Protein AF-A0A1M8A7J0-F1 (afdb_monomer_lite)

Sequence (138 aa):
MSSSAWQAFHASHFDDAARRAWFAGHLAYGHAPLIPSAPLGRLEQEVAWTQLAPGEHDVDWQRRHGVQYLTPGSARIFDASRRFREGRWRADEARAKDEARTSQTPERRSPDPPCPEELAALRARALEAMSKRRTAGA

Organism: Malassezia sympodialis (strain ATCC 42132) (NCBI:txid1230383)

Foldseek 3Di:
DDPVVVVVVVVVQVVDPVNVVVVVVVVVQLDDPDDPDDPDDPVVVLVVLLDADVVGDQVNSCNVNSHPPDGSVNSVVVVVVVVVVVVVVVVVVVVVVVVVVVVPPPPPPPPDDPDPVVVVVVVVVVVVVVVVVVVVVD

Radius of gyration: 35.73 Å; chains: 1; bounding box: 61×59×82 Å

Structure (mmCIF, N/CA/C/O backbone):
data_AF-A0A1M8A7J0-F1
#
_entry.id   AF-A0A1M8A7J0-F1
#
loop_
_atom_site.group_PDB
_atom_site.id
_atom_site.type_symbol
_atom_site.label_atom_id
_atom_site.label_alt_id
_atom_site.label_comp_id
_atom_site.label_asym_id
_atom_site.label_entity_id
_atom_site.label_seq_id
_atom_site.pdbx_PDB_ins_code
_atom_site.Cartn_x
_atom_site.Cartn_y
_atom_site.Cartn_z
_atom_site.occupancy
_atom_site.B_iso_or_equiv
_atom_site.auth_seq_id
_atom_site.auth_comp_id
_atom_site.auth_asym_id
_atom_site.auth_atom_id
_atom_site.pdbx_PDB_model_num
ATOM 1 N N . MET A 1 1 ? 3.598 -31.476 16.447 1.00 53.59 1 MET A N 1
ATOM 2 C CA . MET A 1 1 ? 2.135 -31.670 16.324 1.00 53.59 1 MET A CA 1
ATOM 3 C C . MET A 1 1 ? 1.864 -32.304 14.970 1.00 53.59 1 MET A C 1
ATOM 5 O O . MET A 1 1 ? 2.417 -31.822 13.989 1.00 53.59 1 MET A O 1
ATOM 9 N N . SER A 1 2 ? 1.122 -33.413 14.907 1.00 69.69 2 SER A N 1
ATOM 10 C CA . SER A 1 2 ? 0.797 -34.075 13.636 1.00 69.69 2 SER A CA 1
ATOM 11 C C . SER A 1 2 ? -0.215 -33.247 12.834 1.00 69.69 2 SER A C 1
ATOM 13 O O . SER A 1 2 ? -1.081 -32.586 13.409 1.00 69.69 2 SER A O 1
ATOM 15 N N . SER A 1 3 ? -0.131 -33.300 11.502 1.00 79.56 3 SER A N 1
ATOM 16 C CA . SER A 1 3 ? -1.060 -32.604 10.594 1.00 79.56 3 SER A CA 1
ATOM 17 C C . SER A 1 3 ? -2.534 -32.970 10.854 1.00 79.56 3 SER A C 1
ATOM 19 O O . SER A 1 3 ? -3.412 -32.118 10.742 1.00 79.56 3 SER A O 1
ATOM 21 N N . SER A 1 4 ? -2.806 -34.196 11.317 1.00 82.88 4 SER A N 1
ATOM 22 C CA . SER A 1 4 ? -4.156 -34.658 11.663 1.00 82.88 4 SER A CA 1
ATOM 23 C C . SER A 1 4 ? -4.740 -33.988 12.911 1.00 82.88 4 SER A C 1
ATOM 25 O O . SER A 1 4 ? -5.919 -33.645 12.922 1.00 82.88 4 SER A O 1
ATOM 27 N N . ALA A 1 5 ? -3.928 -33.738 13.944 1.00 79.81 5 ALA A N 1
ATOM 28 C CA . ALA A 1 5 ? -4.379 -33.033 15.145 1.00 79.81 5 ALA A CA 1
ATOM 29 C C . ALA A 1 5 ? -4.707 -31.562 14.842 1.00 79.81 5 ALA A C 1
ATOM 31 O O . ALA A 1 5 ? -5.661 -31.010 15.384 1.00 79.81 5 ALA A O 1
ATOM 32 N N . TRP A 1 6 ? -3.952 -30.948 13.927 1.00 77.62 6 TRP A N 1
ATOM 33 C CA . TRP A 1 6 ? -4.216 -29.595 13.438 1.00 77.62 6 TRP A CA 1
ATOM 34 C C . TRP A 1 6 ? -5.520 -29.520 12.632 1.00 77.62 6 TRP A C 1
ATOM 36 O O . TRP A 1 6 ? -6.357 -28.660 12.892 1.00 77.62 6 TRP A O 1
ATOM 46 N N . GLN A 1 7 ? -5.749 -30.457 11.707 1.00 81.38 7 GLN A N 1
ATOM 47 C CA . GLN A 1 7 ? -6.995 -30.514 10.934 1.00 81.38 7 GLN A CA 1
ATOM 48 C C . GLN A 1 7 ? -8.226 -30.760 11.818 1.00 81.38 7 GLN A C 1
ATOM 50 O O . GLN A 1 7 ? -9.230 -30.074 11.652 1.00 81.38 7 GLN A O 1
ATOM 55 N N . ALA A 1 8 ? -8.142 -31.668 12.795 1.00 80.88 8 ALA A N 1
ATOM 56 C CA . ALA A 1 8 ? -9.234 -31.929 13.738 1.00 80.88 8 ALA A CA 1
ATOM 57 C C . ALA A 1 8 ? -9.535 -30.717 14.642 1.00 80.88 8 ALA A C 1
ATOM 59 O O . ALA A 1 8 ? -10.696 -30.398 14.915 1.00 80.88 8 ALA A O 1
ATOM 60 N N . PHE A 1 9 ? -8.496 -29.992 15.065 1.00 77.06 9 PHE A N 1
ATOM 61 C CA . PHE A 1 9 ? -8.647 -28.748 15.817 1.00 77.06 9 PHE A CA 1
ATOM 62 C C . PHE A 1 9 ? -9.358 -27.660 14.996 1.00 77.06 9 PHE A C 1
ATOM 64 O O . PHE A 1 9 ? -10.267 -27.003 15.504 1.00 77.06 9 PHE A O 1
ATOM 71 N N . HIS A 1 10 ? -8.995 -27.506 13.719 1.00 77.25 10 HIS A N 1
ATOM 72 C CA . HIS A 1 10 ? -9.661 -26.563 12.822 1.00 77.25 10 HIS A CA 1
ATOM 73 C C . HIS A 1 10 ? -11.106 -26.973 12.514 1.00 77.25 10 HIS A C 1
ATOM 75 O O . HIS A 1 10 ? -11.996 -26.134 12.625 1.00 77.25 10 HIS A O 1
ATOM 81 N N . ALA A 1 11 ? -11.364 -28.246 12.198 1.00 78.25 11 ALA A N 1
ATOM 82 C CA . ALA A 1 11 ? -12.712 -28.748 11.921 1.00 78.25 11 ALA A CA 1
ATOM 83 C C . ALA A 1 11 ? -13.666 -28.502 13.103 1.00 78.25 11 ALA A C 1
ATOM 85 O O . ALA A 1 11 ? -14.726 -27.904 12.936 1.00 78.25 11 ALA A O 1
ATOM 86 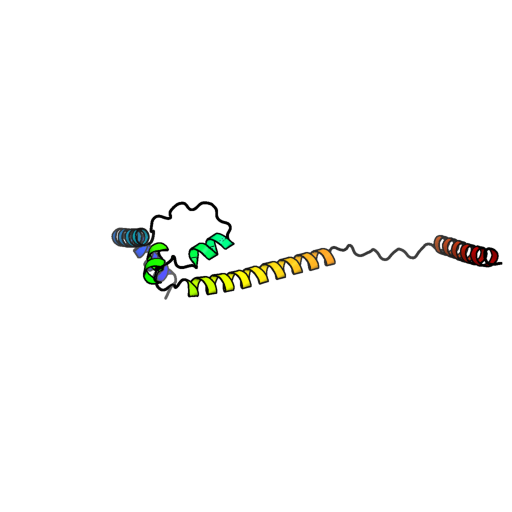N N . SER A 1 12 ? -13.231 -28.826 14.327 1.00 77.62 12 SER A N 1
ATOM 87 C CA . SER A 1 12 ? -14.055 -28.624 15.529 1.00 77.62 12 SER A CA 1
ATOM 88 C C . SER A 1 12 ? -14.385 -27.155 15.832 1.00 77.62 12 SER A C 1
ATOM 90 O O . SER A 1 12 ? -15.398 -26.883 16.471 1.00 77.62 12 SER A O 1
ATOM 92 N N . HIS A 1 13 ? -13.585 -26.193 15.358 1.00 71.12 13 HIS A N 1
ATOM 93 C CA . HIS A 1 13 ? -13.899 -24.765 15.491 1.00 71.12 13 HIS A CA 1
ATOM 94 C C . HIS A 1 13 ? -14.94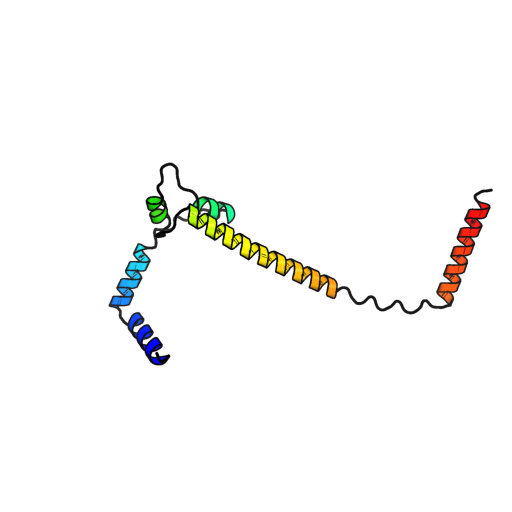7 -24.269 14.492 1.00 71.12 13 HIS A C 1
ATOM 96 O O . HIS A 1 13 ? -15.680 -23.334 14.816 1.00 71.12 13 HIS A O 1
ATOM 102 N N . PHE A 1 14 ? -15.005 -24.857 13.294 1.00 73.75 14 PHE A N 1
ATOM 103 C CA . PHE A 1 14 ? -15.957 -24.459 12.254 1.00 73.75 14 PHE A CA 1
ATOM 104 C C . PHE A 1 14 ? -17.302 -25.178 12.381 1.00 73.75 14 PHE A C 1
ATOM 106 O O . PHE A 1 14 ? -18.334 -24.582 12.076 1.00 73.75 14 PHE A O 1
ATOM 113 N N . ASP A 1 15 ? -17.320 -26.412 12.881 1.00 83.75 15 ASP A N 1
ATOM 114 C CA . ASP A 1 15 ? -18.565 -27.175 13.030 1.00 83.75 15 ASP A CA 1
ATOM 115 C C . ASP A 1 15 ? -19.396 -26.729 14.249 1.00 83.75 15 ASP A C 1
ATOM 117 O O . ASP A 1 15 ? -20.623 -26.855 14.257 1.00 83.75 15 ASP A O 1
ATOM 121 N N . ASP A 1 16 ? -18.761 -26.114 15.252 1.00 85.75 16 ASP A N 1
ATOM 122 C CA . ASP A 1 16 ? -19.428 -25.568 16.437 1.00 85.75 16 ASP A CA 1
ATOM 123 C C . ASP A 1 16 ? -20.258 -24.313 16.091 1.00 85.75 16 ASP A C 1
ATOM 125 O O . ASP A 1 16 ? -19.742 -23.237 15.768 1.00 85.75 16 ASP A O 1
ATOM 129 N N . ALA A 1 17 ? -21.585 -24.448 16.172 1.00 84.50 17 ALA A N 1
ATOM 130 C CA . ALA A 1 17 ? -22.531 -23.378 15.871 1.00 84.50 17 ALA A CA 1
ATOM 131 C C . ALA A 1 17 ? -22.381 -22.153 16.793 1.00 84.50 17 ALA A C 1
ATOM 133 O O . ALA A 1 17 ? -22.553 -21.025 16.327 1.00 84.50 17 ALA A O 1
ATOM 134 N N . ALA A 1 18 ? -22.026 -22.346 18.068 1.00 82.38 18 ALA A N 1
ATOM 135 C CA . ALA A 1 18 ? -21.840 -21.246 19.012 1.00 82.38 18 ALA A CA 1
ATOM 136 C C . ALA A 1 18 ? -20.570 -20.450 18.685 1.00 82.38 18 ALA A C 1
ATOM 138 O O . ALA A 1 18 ? -20.584 -19.217 18.704 1.00 82.38 18 ALA A O 1
ATOM 139 N N . ARG A 1 19 ? -19.489 -21.137 18.293 1.00 80.62 19 ARG A N 1
ATOM 140 C CA . ARG A 1 19 ? -18.253 -20.479 17.834 1.00 80.62 19 ARG A CA 1
ATOM 141 C C . ARG A 1 19 ? -18.459 -19.738 16.522 1.00 80.62 19 ARG A C 1
ATOM 143 O O . ARG A 1 19 ? -18.010 -18.600 16.403 1.00 80.62 19 ARG A O 1
ATOM 150 N N . ARG A 1 20 ? -19.188 -20.325 15.566 1.00 84.06 20 ARG A N 1
ATOM 151 C CA . ARG A 1 20 ? -19.565 -19.628 14.324 1.00 84.06 20 ARG A CA 1
ATOM 152 C C . ARG A 1 20 ? -20.381 -18.371 14.598 1.00 84.06 20 ARG A C 1
ATOM 154 O O . ARG A 1 20 ? -20.090 -17.338 14.005 1.00 84.06 20 ARG A O 1
ATOM 161 N N . ALA A 1 21 ? -21.358 -18.435 15.501 1.00 82.44 21 ALA A N 1
ATOM 162 C CA . ALA A 1 21 ? -22.160 -17.274 15.879 1.00 82.44 21 ALA A CA 1
ATOM 163 C C . ALA A 1 21 ? -21.311 -16.180 16.548 1.00 82.44 21 ALA A C 1
ATOM 165 O O . ALA A 1 21 ? -21.465 -15.004 16.222 1.00 82.44 21 ALA A O 1
ATOM 166 N N . TRP A 1 22 ? -20.370 -16.557 17.419 1.00 81.81 22 TRP A N 1
ATOM 167 C CA . TRP A 1 22 ? -19.427 -15.617 18.030 1.00 81.81 22 TRP A CA 1
ATOM 168 C C . TRP A 1 22 ? -18.532 -14.937 16.985 1.00 81.81 22 TRP A C 1
ATOM 170 O O . TRP A 1 22 ? -18.425 -13.711 16.985 1.00 81.81 22 TRP A O 1
ATOM 180 N N . PHE A 1 23 ? -17.952 -15.703 16.051 1.00 77.75 23 PHE A N 1
ATOM 181 C CA . PHE A 1 23 ? -17.141 -15.159 14.955 1.00 77.75 23 PHE A CA 1
ATOM 182 C C . PHE A 1 23 ? -17.957 -14.260 14.022 1.00 77.75 23 PHE A C 1
ATOM 184 O O . PHE A 1 23 ? -17.500 -13.175 13.674 1.00 77.75 23 PHE A O 1
ATOM 191 N N . ALA A 1 24 ? -19.168 -14.674 13.644 1.00 78.75 24 ALA A N 1
ATOM 192 C CA . ALA A 1 24 ? -20.065 -13.874 12.816 1.00 78.75 24 ALA A CA 1
ATOM 193 C C . ALA A 1 24 ? -20.443 -12.557 13.506 1.00 78.75 24 ALA A C 1
ATOM 195 O O . ALA A 1 24 ? -20.422 -11.507 12.869 1.00 78.75 24 ALA A O 1
ATOM 196 N N . GLY A 1 25 ? -20.707 -12.595 14.816 1.00 77.94 25 GLY A N 1
ATOM 197 C CA . GLY A 1 25 ? -20.898 -11.397 15.627 1.00 77.94 25 GLY A CA 1
ATOM 198 C C . GLY A 1 25 ? -19.663 -10.499 15.599 1.00 77.94 25 GLY A C 1
ATOM 199 O O . GLY A 1 25 ? -19.774 -9.317 15.298 1.00 77.94 25 GLY A O 1
ATOM 200 N N . HIS A 1 26 ? -18.472 -11.057 15.828 1.00 72.88 26 HIS A N 1
ATOM 201 C CA . HIS A 1 26 ? -17.217 -10.298 15.814 1.00 72.88 26 HIS A CA 1
ATOM 202 C C . HIS A 1 26 ? -16.931 -9.631 14.461 1.00 72.88 26 HIS A C 1
ATOM 204 O O . HIS A 1 26 ? -16.506 -8.478 14.421 1.00 72.88 26 HIS A O 1
ATOM 210 N N . LEU A 1 27 ? -17.212 -10.322 13.353 1.00 71.50 27 LEU A N 1
ATOM 211 C CA . LEU A 1 27 ? -17.111 -9.753 12.009 1.00 71.50 27 LEU A CA 1
ATOM 212 C C . LEU A 1 27 ? -18.162 -8.658 11.778 1.00 71.50 27 LEU A C 1
ATOM 214 O O . LEU A 1 27 ? -17.845 -7.620 11.205 1.00 71.50 27 LEU A O 1
ATOM 218 N N . ALA A 1 28 ? -19.388 -8.842 12.272 1.00 69.56 28 ALA A N 1
ATOM 219 C CA . ALA A 1 28 ? -20.446 -7.839 12.166 1.00 69.56 28 ALA A CA 1
ATOM 220 C C . ALA A 1 28 ? -20.134 -6.555 12.959 1.00 69.56 28 ALA A C 1
ATOM 222 O O . ALA A 1 28 ? -20.468 -5.467 12.500 1.00 69.56 28 ALA A O 1
ATOM 223 N N . TYR A 1 29 ? -19.448 -6.654 14.104 1.00 64.19 29 TYR A N 1
ATOM 224 C CA . TYR A 1 29 ? -19.013 -5.485 14.882 1.00 64.19 29 TYR A CA 1
ATOM 225 C C . TYR A 1 29 ? -17.840 -4.720 14.241 1.00 64.19 29 TYR A C 1
ATOM 227 O O . TYR A 1 29 ? -17.682 -3.530 14.507 1.00 64.19 29 TYR A O 1
ATOM 235 N N . GLY A 1 30 ? -17.023 -5.372 13.405 1.00 56.75 30 GLY A N 1
ATOM 236 C CA . GLY A 1 30 ? -15.893 -4.740 12.710 1.00 56.75 30 GLY A CA 1
ATOM 237 C C . GLY A 1 30 ? -16.270 -4.012 11.415 1.00 56.75 30 GLY A C 1
ATOM 238 O O . GLY A 1 30 ? -15.539 -3.132 10.964 1.00 56.75 30 GLY A O 1
ATOM 239 N N . HIS A 1 31 ? -17.418 -4.343 10.820 1.00 54.47 31 HIS A N 1
ATOM 240 C CA . HIS A 1 31 ? -17.895 -3.711 9.595 1.00 54.47 31 HIS A CA 1
ATOM 241 C C . HIS A 1 31 ? -18.816 -2.531 9.914 1.00 54.47 31 HIS A C 1
ATOM 243 O O . HIS A 1 31 ? -20.041 -2.642 9.877 1.00 54.47 31 HIS A O 1
ATOM 249 N N . ALA A 1 32 ? -18.224 -1.364 10.182 1.00 56.50 32 ALA A N 1
ATOM 250 C CA . ALA A 1 32 ? -18.950 -0.112 9.989 1.00 56.50 32 ALA A CA 1
ATOM 251 C C . ALA A 1 32 ? -19.511 -0.087 8.548 1.00 56.50 32 ALA A C 1
ATOM 253 O O . ALA A 1 32 ? -18.812 -0.526 7.626 1.00 56.50 32 ALA A O 1
ATOM 254 N N . PRO A 1 33 ? -20.754 0.377 8.322 1.00 55.16 33 PRO A N 1
ATOM 255 C CA . PRO A 1 33 ? -21.321 0.439 6.983 1.00 55.16 33 PRO A CA 1
ATOM 256 C C . PRO A 1 33 ? -20.422 1.312 6.104 1.00 55.16 33 PRO A C 1
ATOM 258 O O . PRO A 1 33 ? -20.301 2.518 6.321 1.00 55.16 33 PRO A O 1
ATOM 261 N N . LEU A 1 34 ? -19.764 0.683 5.126 1.00 56.09 34 LEU A N 1
ATOM 262 C CA . LEU A 1 34 ? -18.983 1.366 4.104 1.00 56.09 34 LEU A CA 1
ATOM 263 C C . LEU A 1 34 ? -19.950 2.249 3.316 1.00 56.09 34 LEU A C 1
ATOM 265 O O . LEU A 1 34 ? -20.710 1.762 2.480 1.00 56.09 34 LEU A O 1
ATOM 269 N N . ILE A 1 35 ? -19.954 3.547 3.618 1.00 54.34 35 ILE A N 1
ATOM 270 C CA . ILE A 1 35 ? -20.671 4.539 2.820 1.00 54.34 35 ILE A CA 1
ATOM 271 C C . ILE A 1 35 ? -20.152 4.389 1.382 1.00 54.34 35 ILE A C 1
ATOM 273 O O . ILE A 1 35 ? -18.932 4.436 1.188 1.00 54.34 35 ILE A O 1
ATOM 277 N N . PRO A 1 36 ? -21.024 4.180 0.378 1.00 49.19 36 PRO A N 1
ATOM 278 C CA . PRO A 1 36 ? -20.598 4.066 -1.007 1.00 49.19 36 PRO A CA 1
ATOM 279 C C . PRO A 1 36 ? -20.010 5.409 -1.448 1.00 49.19 36 PRO A C 1
ATOM 281 O O . PRO A 1 36 ? -20.718 6.356 -1.779 1.00 49.19 36 PRO A O 1
ATOM 284 N N . SER A 1 37 ? -18.687 5.495 -1.384 1.00 56.62 37 SER A N 1
ATOM 285 C CA . SER A 1 37 ? -17.896 6.604 -1.896 1.00 56.62 37 SER A CA 1
ATOM 286 C C . SER A 1 37 ? -17.829 6.489 -3.418 1.00 56.62 37 SER A C 1
ATOM 288 O O . SER A 1 37 ? -17.644 5.391 -3.949 1.00 56.62 37 SER A O 1
ATOM 290 N N . ALA A 1 38 ? -17.982 7.611 -4.126 1.00 60.53 38 ALA A N 1
ATOM 291 C CA . ALA A 1 38 ? -17.741 7.693 -5.566 1.00 60.53 38 ALA A CA 1
ATOM 292 C C . ALA A 1 38 ? -16.364 7.089 -5.920 1.00 60.53 38 ALA A C 1
ATOM 294 O O . ALA A 1 38 ? -15.475 7.077 -5.061 1.00 60.53 38 ALA A O 1
ATOM 295 N N . PRO A 1 39 ? -16.148 6.590 -7.154 1.00 65.00 39 PRO A N 1
ATOM 296 C CA . PRO A 1 39 ? -14.868 6.011 -7.544 1.00 65.00 39 PRO A CA 1
ATOM 297 C C . PRO A 1 39 ? -13.803 7.111 -7.628 1.00 65.00 39 PRO A C 1
ATOM 299 O O . PRO A 1 39 ? -13.520 7.658 -8.688 1.00 65.00 39 PRO A O 1
ATOM 302 N N . LEU A 1 40 ? -13.226 7.443 -6.478 1.00 74.31 40 LEU A N 1
ATOM 303 C CA . LEU A 1 40 ? -12.036 8.265 -6.357 1.00 74.31 40 LEU A CA 1
ATOM 304 C C . LEU A 1 40 ? -10.869 7.534 -7.020 1.00 74.31 40 LEU A C 1
ATOM 306 O O . LEU A 1 40 ? -10.787 6.299 -6.965 1.00 74.31 40 LEU A O 1
ATOM 310 N N . GLY A 1 41 ? -9.940 8.282 -7.610 1.00 80.00 41 GLY A N 1
ATOM 311 C CA . GLY A 1 41 ? -8.680 7.707 -8.066 1.00 80.00 41 GLY A CA 1
ATOM 312 C C . GLY A 1 41 ? -7.941 7.049 -6.897 1.00 80.00 41 GLY A C 1
ATOM 313 O O . GLY A 1 41 ? -8.073 7.469 -5.749 1.00 80.00 41 GLY A O 1
ATOM 314 N N . ARG A 1 42 ? -7.124 6.021 -7.158 1.00 79.12 42 ARG A N 1
ATOM 315 C CA . ARG A 1 42 ? -6.403 5.286 -6.094 1.00 79.12 42 ARG A CA 1
ATOM 316 C C . ARG A 1 42 ? -5.626 6.220 -5.153 1.00 79.12 42 ARG A C 1
ATOM 318 O O . ARG A 1 42 ? -5.631 6.024 -3.947 1.00 79.12 42 ARG A O 1
ATOM 325 N N . LEU A 1 43 ? -4.998 7.263 -5.703 1.00 80.62 43 LEU A N 1
ATOM 326 C CA . LEU A 1 43 ? -4.264 8.258 -4.919 1.00 80.62 43 LEU A CA 1
ATOM 327 C C . LEU A 1 43 ? -5.186 9.063 -3.993 1.00 80.62 43 LEU A C 1
ATOM 329 O O . LEU A 1 43 ? -4.842 9.295 -2.841 1.00 80.62 43 LEU A O 1
ATOM 333 N N . GLU A 1 44 ? -6.353 9.467 -4.484 1.00 83.69 44 GLU A N 1
ATOM 334 C CA . GLU A 1 44 ? -7.350 10.215 -3.713 1.00 83.69 44 GLU A CA 1
ATOM 335 C C . GLU A 1 44 ? -7.956 9.351 -2.606 1.00 83.69 44 GLU A C 1
ATOM 337 O O . GLU A 1 44 ? -8.153 9.837 -1.496 1.00 83.69 44 GLU A O 1
ATOM 342 N N . GLN A 1 45 ? -8.170 8.057 -2.869 1.00 82.50 45 GLN A N 1
ATOM 343 C CA . GLN A 1 45 ? -8.578 7.092 -1.844 1.00 82.50 45 GLN A CA 1
ATOM 344 C C . GLN A 1 45 ? -7.523 6.973 -0.743 1.00 82.50 45 GLN A C 1
ATOM 346 O O . GLN A 1 45 ? -7.857 7.056 0.435 1.00 82.50 45 GLN A O 1
ATOM 351 N N . GLU A 1 46 ? -6.248 6.835 -1.118 1.00 85.50 46 GLU A N 1
ATOM 352 C CA . GLU A 1 46 ? -5.132 6.751 -0.169 1.00 85.50 46 GLU A CA 1
ATOM 353 C C . GLU A 1 46 ? -5.014 8.042 0.663 1.00 85.50 46 GLU A C 1
ATOM 355 O O . GLU A 1 46 ? -4.805 7.990 1.875 1.00 85.50 46 GLU A O 1
ATOM 360 N N . VAL A 1 47 ? -5.220 9.216 0.057 1.00 85.62 47 VAL A N 1
ATOM 361 C CA . VAL A 1 47 ? -5.253 10.499 0.781 1.00 85.62 47 VAL A CA 1
ATOM 362 C C . VAL A 1 47 ? -6.442 10.566 1.744 1.00 85.62 47 VAL A C 1
ATOM 364 O O . VAL A 1 47 ? -6.255 10.885 2.916 1.00 85.62 47 VAL A O 1
ATOM 367 N N . ALA A 1 48 ? -7.644 10.213 1.288 1.00 83.31 48 ALA A N 1
ATOM 368 C CA . ALA A 1 48 ? -8.856 10.232 2.107 1.00 83.31 48 ALA A CA 1
ATOM 369 C C . ALA A 1 48 ? -8.787 9.254 3.296 1.00 83.31 48 ALA A C 1
ATOM 371 O O . ALA A 1 48 ? -9.338 9.528 4.364 1.00 83.31 48 ALA A O 1
ATOM 372 N N . TRP A 1 49 ? -8.094 8.126 3.129 1.00 84.19 49 TRP A N 1
ATOM 373 C CA . TRP A 1 49 ? -7.870 7.150 4.194 1.00 84.19 49 TRP A CA 1
ATOM 374 C C . TRP A 1 49 ? -6.797 7.579 5.190 1.00 84.19 49 TRP A C 1
ATOM 376 O O . TRP A 1 49 ? -6.882 7.232 6.361 1.00 84.19 49 TRP A O 1
ATOM 386 N N . THR A 1 50 ? -5.801 8.353 4.768 1.00 90.81 50 THR A N 1
ATOM 387 C CA . THR A 1 50 ? -4.632 8.672 5.603 1.00 90.81 50 THR A CA 1
ATOM 388 C C . THR A 1 50 ? -4.656 10.061 6.242 1.00 90.81 50 THR A C 1
ATOM 390 O O . THR A 1 50 ? -3.722 10.420 6.968 1.00 90.81 50 THR A O 1
ATOM 393 N N . GLN A 1 51 ? -5.705 10.846 5.995 1.00 91.44 51 GLN A N 1
ATOM 394 C CA . GLN A 1 51 ? -5.908 12.156 6.607 1.00 91.44 51 GLN A CA 1
ATOM 395 C C . GLN A 1 51 ? -6.978 12.119 7.702 1.00 91.44 51 GLN A C 1
ATOM 397 O O . GLN A 1 51 ? -8.026 11.482 7.565 1.00 91.44 51 GLN A O 1
ATOM 402 N N . LEU A 1 52 ? -6.692 12.843 8.784 1.00 92.69 52 LEU A N 1
ATOM 403 C CA . LEU A 1 52 ? -7.667 13.172 9.817 1.00 92.69 52 LEU A CA 1
ATOM 404 C C . LEU A 1 52 ? -8.586 14.283 9.310 1.00 92.69 52 LEU A C 1
ATOM 406 O O . LEU A 1 52 ? -8.121 15.243 8.689 1.00 92.69 52 LEU A O 1
ATOM 410 N N . ALA A 1 53 ? -9.878 14.171 9.600 1.00 91.56 53 ALA A N 1
ATOM 411 C CA . ALA A 1 53 ? -10.805 15.280 9.445 1.00 91.56 53 ALA A CA 1
ATOM 412 C C . ALA A 1 53 ? -10.470 16.408 10.449 1.00 91.56 53 ALA A C 1
ATOM 414 O O . ALA A 1 53 ? -9.830 16.161 11.475 1.00 91.56 53 ALA A O 1
ATOM 415 N N . PRO A 1 54 ? -10.876 17.665 10.190 1.00 95.12 54 PRO A N 1
ATOM 416 C CA . PRO A 1 54 ? -10.631 18.765 11.119 1.00 95.12 54 PRO A CA 1
ATOM 417 C C . PRO A 1 54 ? -11.193 18.467 12.517 1.00 95.12 54 PRO A C 1
ATOM 419 O O . PRO A 1 54 ? -12.389 18.237 12.669 1.00 95.12 54 PRO A O 1
ATOM 422 N N . GLY A 1 55 ? -10.322 18.469 13.531 1.00 95.56 55 GLY A N 1
ATOM 423 C CA . GLY A 1 55 ? -10.685 18.146 14.917 1.00 95.56 55 GLY A CA 1
ATOM 424 C C . GLY A 1 55 ? -10.849 16.651 15.222 1.00 95.56 55 GLY A C 1
ATOM 425 O O . GLY A 1 55 ? -11.162 16.311 16.357 1.00 95.56 55 GLY A O 1
ATOM 426 N N . GLU A 1 56 ? -10.632 15.761 14.251 1.00 95.88 56 GLU A N 1
ATOM 427 C CA . GLU A 1 56 ? -10.661 14.311 14.461 1.00 95.88 56 GLU A CA 1
ATOM 428 C C . GLU A 1 56 ? -9.378 13.841 15.160 1.00 95.88 56 GLU A C 1
ATOM 430 O O . GLU A 1 56 ? -8.268 14.221 14.777 1.00 95.88 56 GLU A O 1
ATOM 435 N N . HIS A 1 57 ? -9.526 12.986 16.172 1.00 96.06 57 HIS A N 1
ATOM 436 C CA . HIS A 1 57 ? -8.410 12.318 16.835 1.00 96.06 57 HIS A CA 1
ATOM 437 C C . HIS A 1 57 ? -8.195 10.902 16.276 1.00 96.06 57 HIS A C 1
ATOM 439 O O . HIS A 1 57 ? -9.095 10.304 15.688 1.00 96.06 57 HIS A O 1
ATOM 445 N N . ASP A 1 58 ? -7.014 10.322 16.513 1.00 94.88 58 ASP A N 1
ATOM 446 C CA . ASP A 1 58 ? -6.646 8.990 16.003 1.00 94.88 58 ASP A CA 1
ATOM 447 C C . ASP A 1 58 ? -7.662 7.892 16.368 1.00 94.88 58 ASP A C 1
ATOM 449 O O . ASP A 1 58 ? -7.929 7.006 15.559 1.00 94.88 58 ASP A O 1
ATOM 453 N N . VAL A 1 59 ? -8.258 7.955 17.564 1.00 94.44 59 VAL A N 1
ATOM 454 C CA . VAL A 1 59 ? -9.260 6.979 18.032 1.00 94.44 59 VAL A CA 1
ATOM 455 C C . VAL A 1 59 ? -10.569 7.081 17.240 1.00 94.44 59 VAL A C 1
ATOM 457 O O . VAL A 1 59 ? -11.193 6.062 16.936 1.00 94.44 59 VAL A O 1
ATOM 460 N N . ASP A 1 60 ? -10.982 8.294 16.874 1.00 93.56 60 ASP A N 1
ATOM 461 C CA . ASP A 1 60 ? -12.195 8.519 16.084 1.00 93.56 60 ASP A CA 1
ATOM 462 C C . ASP A 1 60 ? -11.987 8.079 14.634 1.00 93.56 60 ASP A C 1
ATOM 464 O O . ASP A 1 60 ? -12.837 7.393 14.063 1.00 93.56 60 ASP A O 1
ATOM 468 N N . TRP A 1 61 ? -10.804 8.363 14.083 1.00 93.81 61 TRP A N 1
ATOM 469 C CA . TRP A 1 61 ? -10.383 7.866 12.775 1.00 93.81 61 TRP A CA 1
ATOM 470 C C . TRP A 1 61 ? -10.350 6.332 12.733 1.00 93.81 61 TRP A C 1
ATOM 472 O O . TRP A 1 61 ? -10.889 5.723 11.808 1.00 93.81 61 TRP A O 1
ATOM 482 N N . GLN A 1 62 ? -9.790 5.693 13.765 1.00 93.25 62 GLN A N 1
ATOM 483 C CA . GLN A 1 62 ? -9.773 4.233 13.915 1.00 93.25 62 GLN A CA 1
ATOM 484 C C . GLN A 1 62 ? -11.190 3.654 13.882 1.00 93.25 62 GLN A C 1
ATOM 486 O O . GLN A 1 62 ? -11.465 2.711 13.138 1.00 93.25 62 GLN A O 1
ATOM 491 N N . ARG A 1 63 ? -12.116 4.265 14.633 1.00 92.56 63 ARG A N 1
ATOM 492 C CA . ARG A 1 63 ? -13.526 3.861 14.661 1.00 92.56 63 ARG A CA 1
ATOM 493 C C . ARG A 1 63 ? -14.203 4.053 13.303 1.00 92.56 63 ARG A C 1
ATOM 495 O O . ARG A 1 63 ? -14.921 3.157 12.869 1.00 92.56 63 ARG A O 1
ATOM 502 N N . ARG A 1 64 ? -13.967 5.182 12.627 1.00 89.31 64 ARG A N 1
ATOM 503 C CA . ARG A 1 64 ? -14.537 5.492 11.305 1.00 89.31 64 ARG A CA 1
ATOM 504 C C . ARG A 1 64 ? -14.125 4.478 10.240 1.00 89.31 64 ARG A C 1
ATOM 506 O O . ARG A 1 64 ? -14.948 4.119 9.403 1.00 89.31 64 ARG A O 1
ATOM 513 N N . HIS A 1 65 ? -12.879 4.013 10.283 1.00 87.94 65 HIS A N 1
ATOM 514 C CA . HIS A 1 65 ? -12.328 3.070 9.302 1.00 87.94 65 HIS A CA 1
ATOM 515 C C . HIS A 1 65 ? -12.352 1.605 9.753 1.00 87.94 65 HIS A C 1
ATOM 517 O O . HIS A 1 65 ? -11.903 0.735 9.011 1.00 87.94 65 HIS A O 1
ATOM 523 N N . GLY A 1 66 ? -12.868 1.311 10.950 1.00 89.88 66 GLY A N 1
ATOM 524 C CA . GLY A 1 66 ? -12.947 -0.056 11.474 1.00 89.88 66 GLY A CA 1
ATOM 525 C C . GLY A 1 66 ? -11.580 -0.704 11.721 1.00 89.88 66 GLY A C 1
ATOM 526 O O . GLY A 1 66 ? -11.447 -1.922 11.630 1.00 89.88 66 GLY A O 1
ATOM 527 N N . VAL A 1 67 ? -10.550 0.092 12.017 1.00 90.56 67 VAL A N 1
ATOM 528 C CA . VAL A 1 67 ? -9.191 -0.392 12.299 1.00 90.56 67 VAL A CA 1
ATOM 529 C C . VAL A 1 67 ? -8.839 -0.157 13.761 1.00 90.56 67 VAL A C 1
ATOM 531 O O . VAL A 1 67 ? -9.255 0.827 14.359 1.00 90.56 67 VAL A O 1
ATOM 534 N N . GLN A 1 68 ? -8.051 -1.053 14.352 1.00 91.75 68 GLN A N 1
ATOM 535 C CA . GLN A 1 68 ? -7.553 -0.904 15.721 1.00 91.75 68 GLN A CA 1
ATOM 536 C C . GLN A 1 68 ? -6.029 -0.818 15.709 1.00 91.75 68 GLN A C 1
ATOM 538 O O . GLN A 1 68 ? -5.377 -1.494 14.914 1.00 91.75 68 GLN A O 1
ATOM 543 N N . TYR A 1 69 ? -5.467 0.020 16.587 1.00 91.38 69 TYR A N 1
ATOM 544 C CA . TYR A 1 69 ? -4.016 0.212 16.763 1.00 91.38 69 TYR A CA 1
ATOM 545 C C . TYR A 1 69 ? -3.264 0.770 15.546 1.00 91.38 69 TYR A C 1
ATOM 547 O O . TYR A 1 69 ? -2.037 0.856 15.560 1.00 91.38 69 TYR A O 1
ATOM 555 N N . LEU A 1 70 ? -3.986 1.180 14.505 1.00 94.12 70 LEU A N 1
ATOM 556 C CA . LEU A 1 70 ? -3.422 1.858 13.350 1.00 94.12 70 LEU A CA 1
ATOM 557 C C . LEU A 1 70 ? -3.615 3.365 13.514 1.00 94.12 70 LEU A C 1
ATOM 559 O O . LEU A 1 70 ? -4.682 3.816 13.918 1.00 94.12 70 LEU A O 1
ATOM 563 N N . THR A 1 71 ? -2.600 4.156 13.196 1.00 94.75 71 THR A N 1
ATOM 564 C CA . THR A 1 71 ? -2.730 5.618 13.096 1.00 94.75 71 THR A CA 1
ATOM 565 C C . THR A 1 71 ? -2.723 6.043 11.629 1.00 94.75 71 THR A C 1
ATOM 567 O O . THR A 1 71 ? -2.096 5.359 10.805 1.00 94.75 71 THR A O 1
ATOM 570 N N . PRO A 1 72 ? -3.311 7.201 11.283 1.00 93.88 72 PRO A N 1
ATOM 571 C CA . PRO A 1 72 ? -3.227 7.742 9.926 1.00 93.88 72 PRO A CA 1
ATOM 572 C C . PRO A 1 72 ? -1.771 7.864 9.447 1.00 93.88 72 PRO A C 1
ATOM 574 O O . PRO A 1 72 ? -1.438 7.550 8.304 1.00 93.88 72 PRO A O 1
ATOM 577 N N . GLY A 1 73 ? -0.861 8.244 10.354 1.00 93.81 73 GLY A N 1
ATOM 578 C CA . GLY A 1 73 ? 0.577 8.293 10.094 1.00 93.81 73 GLY A CA 1
ATOM 579 C C . GLY A 1 73 ? 1.162 6.938 9.694 1.00 93.81 73 GLY A C 1
ATOM 580 O O . GLY A 1 73 ? 1.847 6.850 8.675 1.00 93.81 73 GLY A O 1
ATOM 581 N N . SER A 1 74 ? 0.861 5.881 10.451 1.00 94.38 74 SER A N 1
ATOM 582 C CA . SER A 1 74 ? 1.329 4.527 10.134 1.00 94.38 74 SER A CA 1
ATOM 583 C C . SER A 1 74 ? 0.764 4.004 8.808 1.00 94.38 74 SER A C 1
ATOM 585 O O . SER A 1 74 ? 1.508 3.417 8.023 1.00 94.38 74 SER A O 1
ATOM 587 N N . ALA A 1 75 ? -0.501 4.304 8.493 1.00 93.06 75 ALA A N 1
ATOM 588 C CA . ALA A 1 75 ? -1.116 3.944 7.218 1.00 93.06 75 ALA A CA 1
ATOM 589 C C . ALA A 1 75 ? -0.354 4.554 6.022 1.00 93.06 75 ALA A C 1
ATOM 591 O O . ALA A 1 75 ? -0.033 3.838 5.072 1.00 93.06 75 ALA A O 1
ATOM 592 N N . ARG A 1 76 ? 0.077 5.826 6.112 1.00 93.31 76 ARG A N 1
ATOM 593 C CA . ARG A 1 76 ? 0.921 6.462 5.072 1.00 93.31 76 ARG A CA 1
ATOM 594 C C . ARG A 1 76 ? 2.239 5.732 4.847 1.00 93.31 76 ARG A C 1
ATOM 596 O O . ARG A 1 76 ? 2.687 5.613 3.708 1.00 93.31 76 ARG A O 1
ATOM 603 N N . ILE A 1 77 ? 2.872 5.255 5.917 1.00 94.31 77 ILE A N 1
ATOM 604 C CA . ILE A 1 77 ? 4.147 4.532 5.832 1.00 94.31 77 ILE A CA 1
ATOM 605 C C . ILE A 1 77 ? 3.947 3.192 5.117 1.00 94.31 77 ILE A C 1
ATOM 607 O O . ILE A 1 77 ? 4.752 2.829 4.252 1.00 94.31 77 ILE A O 1
ATOM 611 N N . PHE A 1 78 ? 2.868 2.470 5.432 1.00 93.44 78 PHE A N 1
ATOM 612 C CA . PHE A 1 78 ? 2.535 1.220 4.750 1.00 93.44 78 PHE A CA 1
ATOM 613 C C . PHE A 1 78 ? 2.250 1.439 3.264 1.00 93.44 78 PHE A C 1
ATOM 615 O O . PHE A 1 78 ? 2.780 0.692 2.437 1.00 93.44 78 PHE A O 1
ATOM 622 N N . ASP A 1 79 ? 1.508 2.489 2.911 1.00 91.38 79 ASP A N 1
ATOM 623 C CA . ASP A 1 79 ? 1.245 2.835 1.514 1.00 91.38 79 ASP A CA 1
ATOM 624 C C . ASP A 1 79 ? 2.515 3.229 0.763 1.00 91.38 79 ASP A C 1
ATOM 626 O O . ASP A 1 79 ? 2.766 2.717 -0.328 1.00 91.38 79 ASP A O 1
ATOM 630 N N . ALA A 1 80 ? 3.371 4.065 1.354 1.00 91.06 80 ALA A N 1
ATOM 631 C CA . ALA A 1 80 ? 4.662 4.410 0.764 1.00 91.06 80 ALA A CA 1
ATOM 632 C C . ALA A 1 80 ? 5.528 3.158 0.533 1.00 91.06 80 ALA A C 1
ATOM 634 O O . ALA A 1 80 ? 6.079 2.965 -0.553 1.00 91.06 80 ALA A O 1
ATOM 635 N N . SER A 1 81 ? 5.579 2.258 1.519 1.00 94.31 81 SER A N 1
ATOM 636 C CA . SER A 1 81 ? 6.313 0.990 1.429 1.00 94.31 81 SER A CA 1
ATOM 637 C C . SER A 1 81 ? 5.750 0.071 0.342 1.00 94.31 81 SER A C 1
ATOM 639 O O . SER A 1 81 ? 6.503 -0.572 -0.392 1.00 94.31 81 SER A O 1
ATOM 641 N N . ARG A 1 82 ? 4.421 0.007 0.210 1.00 92.81 82 ARG A N 1
ATOM 642 C CA . ARG A 1 82 ? 3.746 -0.743 -0.853 1.00 92.81 82 ARG A CA 1
ATOM 643 C C . ARG A 1 82 ? 4.063 -0.153 -2.224 1.00 92.81 82 ARG A C 1
ATOM 645 O O . ARG A 1 82 ? 4.486 -0.903 -3.099 1.00 92.81 82 ARG A O 1
ATOM 652 N N . ARG A 1 83 ? 3.934 1.167 -2.402 1.00 88.69 83 ARG A N 1
ATOM 653 C CA . ARG A 1 83 ? 4.270 1.869 -3.655 1.00 88.69 83 ARG A CA 1
ATOM 654 C C . ARG A 1 83 ? 5.727 1.646 -4.055 1.00 88.69 83 ARG A C 1
ATOM 656 O O . ARG A 1 83 ? 5.997 1.434 -5.230 1.00 88.69 83 ARG A O 1
ATOM 663 N N . PHE A 1 84 ? 6.651 1.631 -3.095 1.00 94.31 84 PHE A N 1
ATOM 664 C CA . PHE A 1 84 ? 8.058 1.324 -3.359 1.00 94.31 84 PHE A CA 1
ATOM 665 C C . PHE A 1 84 ? 8.245 -0.093 -3.924 1.00 94.31 84 PHE A C 1
ATOM 667 O O . PHE A 1 84 ? 8.917 -0.268 -4.941 1.00 94.31 84 PHE A O 1
ATOM 674 N N . ARG A 1 85 ? 7.609 -1.106 -3.316 1.00 95.56 85 ARG A N 1
ATOM 675 C CA . ARG A 1 85 ? 7.660 -2.493 -3.816 1.00 95.56 85 ARG A CA 1
ATOM 676 C C . ARG A 1 85 ? 7.000 -2.639 -5.187 1.00 95.56 85 ARG A C 1
ATOM 678 O O . ARG A 1 85 ? 7.585 -3.252 -6.074 1.00 95.56 85 ARG A O 1
ATOM 685 N N . GLU A 1 86 ? 5.819 -2.047 -5.371 1.00 92.88 86 GLU A N 1
ATOM 686 C CA . GLU A 1 86 ? 5.117 -2.031 -6.662 1.00 92.88 86 GLU A CA 1
ATOM 687 C C . GLU A 1 86 ? 5.953 -1.327 -7.744 1.00 92.88 86 GLU A C 1
ATOM 689 O O . GLU A 1 86 ? 6.015 -1.787 -8.881 1.00 92.88 86 GLU A O 1
ATOM 694 N N . GLY A 1 87 ? 6.627 -0.231 -7.389 1.00 92.06 87 GLY A N 1
ATOM 695 C CA . GLY A 1 87 ? 7.519 0.506 -8.278 1.00 92.06 87 GLY A CA 1
ATOM 696 C C . GLY A 1 87 ? 8.714 -0.333 -8.723 1.00 92.06 87 GLY A C 1
ATOM 697 O O . GLY A 1 87 ? 8.993 -0.392 -9.919 1.00 92.06 87 GLY A O 1
ATOM 698 N N . ARG A 1 88 ? 9.369 -1.040 -7.791 1.00 93.94 88 ARG A N 1
ATOM 699 C CA . ARG A 1 88 ? 10.453 -1.977 -8.127 1.00 93.94 88 ARG A CA 1
ATOM 700 C C . ARG A 1 88 ? 9.982 -3.084 -9.060 1.00 93.94 88 ARG A C 1
ATOM 702 O O . ARG A 1 88 ? 10.622 -3.306 -10.077 1.00 93.94 88 ARG A O 1
ATOM 709 N N . TRP A 1 89 ? 8.847 -3.711 -8.754 1.00 91.19 89 TRP A N 1
ATOM 710 C CA . TRP A 1 89 ? 8.291 -4.769 -9.599 1.00 91.19 89 TRP A CA 1
ATOM 711 C C . TRP A 1 89 ? 8.054 -4.290 -11.036 1.00 91.19 89 TRP A C 1
ATOM 713 O O . TRP A 1 89 ? 8.465 -4.948 -11.986 1.00 91.19 89 TRP A O 1
ATOM 723 N N . ARG A 1 90 ? 7.447 -3.108 -11.206 1.00 92.81 90 ARG A N 1
ATOM 724 C CA . ARG A 1 90 ? 7.206 -2.522 -12.535 1.00 92.81 90 ARG A CA 1
ATOM 725 C C . ARG A 1 90 ? 8.496 -2.162 -13.266 1.00 92.81 90 ARG A C 1
ATOM 727 O O . ARG A 1 90 ? 8.556 -2.325 -14.479 1.00 92.81 90 ARG A O 1
ATOM 734 N N . ALA A 1 91 ? 9.506 -1.661 -12.556 1.00 92.12 91 ALA A N 1
ATOM 735 C CA . ALA A 1 91 ? 10.801 -1.340 -13.148 1.00 92.12 91 ALA A CA 1
ATOM 736 C C . ALA A 1 91 ? 11.529 -2.605 -13.624 1.00 92.12 91 ALA A C 1
ATOM 738 O O . ALA A 1 91 ? 12.053 -2.624 -14.736 1.00 92.12 91 ALA A O 1
ATOM 739 N N . ASP A 1 92 ? 11.506 -3.668 -12.820 1.00 93.00 92 ASP A N 1
ATOM 740 C CA . ASP A 1 92 ? 12.087 -4.960 -13.184 1.00 93.00 92 ASP A CA 1
ATOM 741 C C . ASP A 1 92 ? 11.336 -5.586 -14.374 1.00 93.00 92 ASP A C 1
ATOM 743 O O . ASP A 1 92 ? 11.963 -6.069 -15.314 1.00 93.00 92 ASP A O 1
ATOM 747 N N . GLU A 1 93 ? 10.001 -5.498 -14.400 1.00 93.62 93 GLU A N 1
ATOM 748 C CA . GLU A 1 93 ? 9.181 -5.948 -15.532 1.00 93.62 93 GLU A CA 1
ATOM 749 C C . GLU A 1 93 ? 9.468 -5.146 -16.813 1.00 93.62 93 GLU A C 1
ATOM 751 O O . GLU A 1 93 ? 9.578 -5.722 -17.897 1.00 93.62 93 GLU A O 1
ATOM 756 N N . ALA A 1 94 ? 9.615 -3.822 -16.707 1.00 92.25 94 ALA A N 1
ATOM 757 C CA . ALA A 1 94 ? 9.984 -2.970 -17.835 1.00 92.25 94 ALA A CA 1
ATOM 758 C C . ALA A 1 94 ? 11.377 -3.330 -18.371 1.00 92.25 94 ALA A C 1
ATOM 760 O O . ALA A 1 94 ? 11.540 -3.501 -19.579 1.00 92.25 94 ALA A O 1
ATOM 761 N N . ARG A 1 95 ? 12.353 -3.542 -17.477 1.00 92.88 95 ARG A N 1
ATOM 762 C CA . ARG A 1 95 ? 13.707 -3.959 -17.858 1.00 92.88 95 ARG A CA 1
ATOM 763 C C . ARG A 1 95 ? 13.707 -5.322 -18.545 1.00 92.88 95 ARG A C 1
ATOM 765 O O . ARG A 1 95 ? 14.326 -5.464 -19.592 1.00 92.88 95 ARG A O 1
ATOM 772 N N . ALA A 1 96 ? 12.960 -6.292 -18.019 1.00 91.81 96 ALA A N 1
ATOM 773 C CA . ALA A 1 96 ? 12.823 -7.610 -18.634 1.00 91.81 96 ALA A CA 1
ATOM 774 C C . ALA A 1 96 ? 12.190 -7.534 -20.035 1.00 91.81 96 ALA A C 1
ATOM 776 O O . ALA A 1 96 ? 12.626 -8.231 -20.951 1.00 91.81 96 ALA A O 1
ATOM 777 N N . LYS A 1 97 ? 11.190 -6.663 -20.236 1.00 91.44 97 LYS A N 1
ATOM 778 C CA . LYS A 1 97 ? 10.589 -6.423 -21.560 1.00 91.44 97 LYS A CA 1
ATOM 779 C C . LYS A 1 97 ? 11.578 -5.784 -22.534 1.00 91.44 97 LYS A C 1
ATOM 781 O O . LYS A 1 97 ? 11.613 -6.185 -23.696 1.00 91.44 97 LYS A O 1
ATOM 786 N N . ASP A 1 98 ? 12.392 -4.833 -22.082 1.00 90.75 98 ASP A N 1
ATOM 787 C CA . ASP A 1 98 ? 13.431 -4.213 -22.911 1.00 90.75 98 ASP A CA 1
ATOM 788 C C . ASP A 1 98 ? 14.560 -5.200 -23.259 1.00 90.75 98 ASP A C 1
ATOM 790 O O . ASP A 1 98 ? 14.988 -5.254 -24.415 1.00 90.75 98 ASP A O 1
ATOM 794 N N . GLU A 1 99 ? 15.000 -6.032 -22.310 1.00 88.75 99 GLU A N 1
ATOM 795 C CA . GLU A 1 99 ? 15.967 -7.118 -22.537 1.00 88.75 99 GLU A CA 1
ATOM 796 C C . GLU A 1 99 ? 15.412 -8.153 -23.534 1.00 88.75 99 GLU A C 1
ATOM 798 O O . GLU A 1 99 ? 16.107 -8.552 -24.474 1.00 88.75 99 GLU A O 1
ATOM 803 N N . ALA A 1 100 ? 14.134 -8.527 -23.401 1.00 86.94 100 ALA A N 1
ATOM 804 C CA . ALA A 1 100 ? 13.453 -9.422 -24.335 1.00 86.94 100 ALA A CA 1
ATOM 805 C C . ALA A 1 100 ? 13.330 -8.806 -25.738 1.00 86.94 100 ALA A C 1
ATOM 807 O O . ALA A 1 100 ? 13.610 -9.482 -26.727 1.00 86.94 100 ALA A O 1
ATOM 808 N N . ARG A 1 101 ? 12.978 -7.516 -25.844 1.00 83.81 101 ARG A N 1
ATOM 809 C CA . ARG A 1 101 ? 12.933 -6.795 -27.128 1.00 83.81 101 ARG A CA 1
ATOM 810 C C . ARG A 1 101 ? 14.314 -6.719 -27.778 1.00 83.81 101 ARG A C 1
ATOM 812 O O . ARG A 1 101 ? 14.425 -6.890 -28.985 1.00 83.81 101 ARG A O 1
ATOM 819 N N . THR A 1 102 ? 15.360 -6.494 -26.987 1.00 77.31 102 THR A N 1
ATOM 820 C CA . THR A 1 102 ? 16.743 -6.422 -27.482 1.00 77.31 102 THR A CA 1
ATOM 821 C C . THR A 1 102 ? 17.220 -7.785 -27.982 1.00 77.31 102 THR A C 1
ATOM 823 O O . THR A 1 102 ? 17.792 -7.863 -29.067 1.00 77.31 102 THR A O 1
ATOM 826 N N . SER A 1 103 ? 16.895 -8.859 -27.258 1.00 73.50 103 SER A N 1
ATOM 827 C CA . SER A 1 103 ? 17.221 -10.244 -27.635 1.00 73.50 103 SER A CA 1
ATOM 828 C C . SER A 1 103 ? 16.415 -10.755 -28.836 1.00 73.50 103 SER A C 1
ATOM 830 O O . SER A 1 103 ? 16.845 -11.679 -29.517 1.00 73.50 103 SER A O 1
ATOM 832 N N . GLN A 1 104 ? 15.256 -10.151 -29.115 1.00 63.06 104 GLN A N 1
ATOM 833 C CA . GLN A 1 104 ? 14.459 -10.399 -30.321 1.00 63.06 104 GLN A CA 1
ATOM 834 C C . GLN A 1 104 ? 14.845 -9.504 -31.503 1.00 63.06 104 GLN A C 1
ATOM 836 O O . GLN A 1 104 ? 14.199 -9.592 -32.547 1.00 63.06 104 GLN A O 1
ATOM 841 N N . THR A 1 105 ? 15.889 -8.669 -31.390 1.00 56.41 105 THR A N 1
ATOM 842 C CA . THR A 1 105 ? 16.514 -8.109 -32.593 1.00 56.41 105 THR A CA 1
ATOM 843 C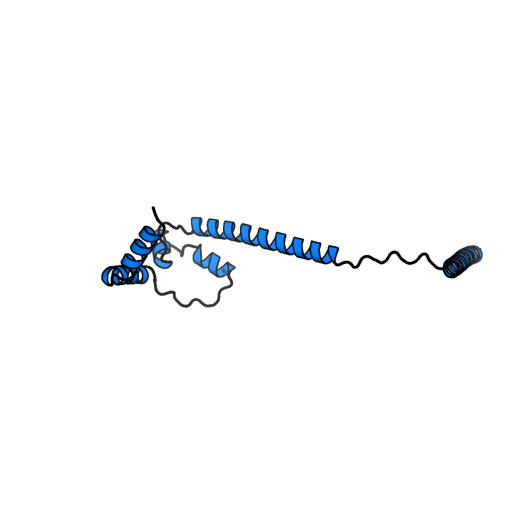 C . THR A 1 105 ? 16.979 -9.316 -33.396 1.00 56.41 105 THR A C 1
ATOM 845 O O . THR A 1 105 ? 17.864 -10.023 -32.907 1.00 56.41 105 THR A O 1
ATOM 848 N N . PRO A 1 106 ? 16.368 -9.621 -34.558 1.00 57.19 106 PRO A N 1
ATOM 849 C CA . PRO A 1 106 ? 16.798 -10.762 -35.339 1.00 57.19 106 PRO A CA 1
ATOM 850 C C . PRO A 1 106 ? 18.285 -10.561 -35.559 1.00 57.19 106 PRO A C 1
ATOM 852 O O . PRO A 1 106 ? 18.689 -9.462 -35.959 1.00 57.19 106 PRO A O 1
ATOM 855 N N . GLU A 1 107 ? 19.076 -11.587 -35.226 1.00 57.03 107 GLU A N 1
ATOM 856 C CA . GLU A 1 107 ? 20.435 -11.738 -35.722 1.00 57.03 107 GLU A CA 1
ATOM 857 C C . GLU A 1 107 ? 20.406 -11.172 -37.133 1.00 57.03 107 GLU A C 1
ATOM 859 O O . GLU A 1 107 ? 19.733 -11.716 -38.018 1.00 57.03 107 GLU A O 1
ATOM 864 N N . ARG A 1 108 ? 21.020 -9.997 -37.324 1.00 57.16 108 ARG A N 1
ATOM 865 C CA . ARG A 1 108 ? 21.316 -9.533 -38.666 1.00 57.16 108 ARG A CA 1
ATOM 866 C C . ARG A 1 108 ? 22.163 -10.668 -39.193 1.00 57.16 108 ARG A C 1
ATOM 868 O O . ARG A 1 108 ? 23.327 -10.761 -38.805 1.00 57.16 108 ARG A O 1
ATOM 875 N N . ARG A 1 109 ? 21.545 -11.562 -39.982 1.00 56.38 109 ARG A N 1
ATOM 876 C CA . ARG A 1 109 ? 22.242 -12.515 -40.839 1.00 56.38 109 ARG A CA 1
ATOM 877 C C . ARG A 1 109 ? 23.448 -11.745 -41.318 1.00 56.38 109 ARG A C 1
ATOM 879 O O . ARG A 1 109 ? 23.257 -10.650 -41.862 1.00 56.38 109 ARG A O 1
ATOM 886 N N . SER A 1 110 ? 24.642 -12.241 -40.985 1.00 59.72 110 SER A N 1
ATOM 887 C CA . SER A 1 110 ? 25.876 -11.671 -41.517 1.00 59.72 110 SER A CA 1
ATOM 888 C C . SER A 1 110 ? 25.582 -11.349 -42.975 1.00 59.72 110 SER A C 1
ATOM 890 O O . SER A 1 110 ? 25.106 -12.258 -43.661 1.00 59.72 110 SER A O 1
ATOM 892 N N . PRO A 1 111 ? 25.678 -10.077 -43.407 1.00 63.78 111 PRO A N 1
ATOM 893 C CA . PRO A 1 111 ? 25.406 -9.764 -4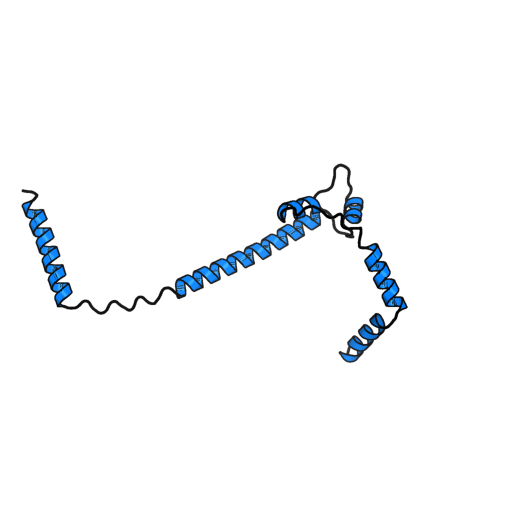4.794 1.00 63.78 111 PRO A CA 1
ATOM 894 C C . PRO A 1 111 ? 26.302 -10.703 -45.586 1.00 63.78 111 PRO A C 1
ATOM 896 O O . PRO A 1 111 ? 27.506 -10.756 -45.311 1.00 63.78 111 PRO A O 1
ATOM 899 N N . ASP A 1 112 ? 25.695 -11.510 -46.458 1.00 70.44 112 ASP A N 1
ATOM 900 C CA . ASP A 1 112 ? 26.452 -12.360 -47.364 1.00 70.44 112 ASP A CA 1
ATOM 901 C C . ASP A 1 112 ? 27.585 -11.502 -47.941 1.00 70.44 112 ASP A C 1
ATOM 903 O O . ASP A 1 112 ? 27.353 -10.318 -48.231 1.00 70.44 112 ASP A O 1
ATOM 907 N N . PRO A 1 113 ? 28.825 -12.021 -48.012 1.00 71.75 113 PRO A N 1
ATOM 908 C CA . PRO A 1 113 ? 29.940 -11.234 -48.508 1.00 71.75 113 PRO A CA 1
ATOM 909 C C . PRO A 1 113 ? 29.517 -10.607 -49.843 1.00 71.75 113 PRO A C 1
ATOM 911 O O . PRO A 1 113 ? 29.048 -11.341 -50.718 1.00 71.75 113 PRO A O 1
ATOM 914 N N . PRO A 1 114 ? 29.604 -9.268 -49.986 1.00 70.06 114 PRO A N 1
ATOM 915 C CA . PRO A 1 114 ? 29.061 -8.583 -51.149 1.00 70.06 114 PRO A CA 1
ATOM 916 C C . PRO A 1 114 ? 29.668 -9.195 -52.405 1.00 70.06 114 PRO A C 1
ATOM 918 O O . PRO A 1 114 ? 30.882 -9.424 -52.468 1.00 70.06 114 PRO A O 1
ATOM 921 N N . CYS A 1 115 ? 28.810 -9.490 -53.383 1.00 75.88 115 CYS A N 1
ATOM 922 C CA . CYS A 1 115 ? 29.226 -10.114 -54.629 1.00 75.88 115 CYS A CA 1
ATOM 923 C C . CYS A 1 115 ? 30.387 -9.294 -55.235 1.00 75.88 115 CYS A C 1
ATOM 925 O O . CYS A 1 115 ? 30.320 -8.059 -55.235 1.00 75.88 115 CYS A O 1
ATOM 927 N N . PRO A 1 116 ? 31.461 -9.926 -55.754 1.00 81.81 116 PRO A N 1
ATOM 928 C CA . PRO A 1 116 ? 32.606 -9.210 -56.327 1.00 81.81 116 PRO A CA 1
ATOM 929 C C . PRO A 1 116 ? 32.215 -8.144 -57.364 1.00 81.81 116 PRO A C 1
ATOM 931 O O . PRO A 1 116 ? 32.881 -7.114 -57.486 1.00 81.81 116 PRO A O 1
ATOM 934 N N . GLU A 1 117 ? 31.108 -8.369 -58.072 1.00 82.44 117 GLU A N 1
ATOM 935 C CA . GLU A 1 117 ? 30.541 -7.458 -59.064 1.00 82.44 117 GLU A CA 1
ATOM 936 C C . GLU A 1 117 ? 29.948 -6.182 -58.439 1.00 82.44 117 GLU A C 1
ATOM 938 O O . GLU A 1 117 ? 30.182 -5.076 -58.933 1.00 82.44 117 GLU A O 1
ATOM 943 N N . GLU A 1 118 ? 29.274 -6.294 -57.291 1.00 80.69 118 GLU A N 1
ATOM 944 C CA . GLU A 1 118 ? 28.744 -5.140 -56.556 1.00 80.69 118 GLU A CA 1
ATOM 945 C C . GLU A 1 118 ? 29.873 -4.268 -56.002 1.00 80.69 118 GLU A C 1
ATOM 947 O O . GLU A 1 118 ? 29.813 -3.040 -56.088 1.00 80.69 118 GLU A O 1
ATOM 952 N N . LEU A 1 119 ? 30.948 -4.888 -55.500 1.00 83.00 119 LEU A N 1
ATOM 953 C CA . LEU A 1 119 ? 32.140 -4.166 -55.046 1.00 83.00 119 LEU A CA 1
ATOM 954 C C . LEU A 1 119 ? 32.824 -3.414 -56.192 1.00 83.00 119 LEU A C 1
ATOM 956 O O . LEU A 1 119 ? 33.281 -2.282 -55.999 1.00 83.00 119 LEU A O 1
ATOM 960 N N . ALA A 1 120 ? 32.889 -4.011 -57.384 1.00 85.94 120 ALA A N 1
ATOM 961 C CA . ALA A 1 120 ? 33.432 -3.355 -58.568 1.00 85.94 120 ALA A CA 1
ATOM 962 C C . ALA A 1 120 ? 32.576 -2.146 -58.984 1.00 85.94 120 ALA A C 1
ATOM 964 O O . ALA A 1 120 ? 33.116 -1.057 -59.200 1.00 85.94 120 ALA A O 1
ATOM 965 N N . ALA A 1 121 ? 31.249 -2.297 -59.003 1.00 85.81 121 ALA A N 1
ATOM 966 C CA . ALA A 1 121 ? 30.322 -1.207 -59.304 1.00 85.81 121 ALA A CA 1
ATOM 967 C C . ALA A 1 121 ? 30.416 -0.060 -58.280 1.00 85.81 121 ALA A C 1
ATOM 969 O O . ALA A 1 121 ? 30.380 1.119 -58.647 1.00 85.81 121 ALA A O 1
ATOM 970 N N . LEU A 1 122 ? 30.590 -0.386 -56.995 1.00 84.62 122 LEU A N 1
ATOM 971 C CA . LEU A 1 122 ? 30.729 0.605 -55.927 1.00 84.62 122 LEU A CA 1
ATOM 972 C C . LEU A 1 122 ? 32.044 1.389 -56.048 1.00 84.62 122 LEU A C 1
ATOM 974 O O . LEU A 1 122 ? 32.052 2.613 -55.904 1.00 84.62 122 LEU A O 1
ATOM 978 N N . ARG A 1 123 ? 33.144 0.701 -56.385 1.00 88.88 123 ARG A N 1
ATOM 979 C CA . ARG A 1 123 ? 34.444 1.332 -56.669 1.00 88.88 123 ARG A CA 1
ATOM 980 C C . ARG A 1 123 ? 34.369 2.258 -57.881 1.00 88.88 123 ARG A C 1
ATOM 982 O O . ARG A 1 123 ? 34.872 3.377 -57.807 1.00 88.88 123 ARG A O 1
ATOM 989 N N . ALA A 1 124 ? 33.705 1.836 -58.956 1.00 87.94 124 ALA A N 1
ATOM 990 C CA . ALA A 1 124 ? 33.520 2.664 -60.146 1.00 87.94 124 ALA A CA 1
ATOM 991 C C . ALA A 1 124 ? 32.743 3.955 -59.828 1.00 87.94 124 ALA A C 1
ATOM 993 O O . ALA A 1 124 ? 33.206 5.044 -60.167 1.00 87.94 124 ALA A O 1
ATOM 994 N N . ARG A 1 125 ? 31.629 3.860 -59.085 1.00 88.44 125 ARG A N 1
ATOM 995 C CA . ARG A 1 125 ? 30.862 5.045 -58.652 1.00 88.44 125 ARG A CA 1
ATOM 996 C C . ARG A 1 125 ? 31.666 5.974 -57.749 1.00 88.44 125 ARG A C 1
ATOM 998 O O . ARG A 1 125 ? 31.567 7.191 -57.886 1.00 88.44 125 ARG A O 1
ATOM 1005 N N . ALA A 1 126 ? 32.455 5.423 -56.827 1.00 88.62 126 ALA A N 1
ATOM 1006 C CA . ALA A 1 126 ? 33.289 6.225 -55.936 1.00 88.62 126 ALA A CA 1
ATOM 1007 C C . ALA A 1 126 ? 34.352 7.018 -56.717 1.00 88.62 126 ALA A C 1
ATOM 1009 O O . ALA A 1 126 ? 34.530 8.214 -56.478 1.00 88.62 126 ALA A O 1
ATOM 1010 N N . LEU A 1 127 ? 35.006 6.380 -57.693 1.00 89.94 127 LEU A N 1
ATOM 1011 C CA . LEU A 1 127 ? 35.985 7.032 -58.566 1.00 89.94 127 LEU A CA 1
ATOM 1012 C C . LEU A 1 127 ? 35.341 8.106 -59.452 1.00 89.94 127 LEU A C 1
ATOM 1014 O O . LEU A 1 127 ? 35.896 9.196 -59.599 1.00 89.94 127 LEU A O 1
ATOM 1018 N N . GLU A 1 128 ? 34.151 7.842 -59.988 1.00 87.75 128 GLU A N 1
ATOM 1019 C CA . GLU A 1 128 ? 33.400 8.811 -60.789 1.00 87.75 128 GLU A CA 1
ATOM 1020 C C . GLU A 1 128 ? 32.995 10.044 -59.962 1.00 87.75 128 GLU A C 1
ATOM 1022 O O . GLU A 1 128 ? 33.170 11.180 -60.405 1.00 87.75 128 GLU A O 1
ATOM 1027 N N . ALA A 1 129 ? 32.521 9.847 -58.728 1.00 83.31 129 ALA A N 1
ATOM 1028 C CA . ALA A 1 129 ? 32.168 10.940 -57.824 1.00 83.31 129 ALA A CA 1
ATOM 1029 C C . ALA A 1 129 ? 33.386 11.803 -57.443 1.00 83.31 129 ALA A C 1
ATOM 1031 O O . ALA A 1 129 ? 33.283 13.032 -57.380 1.00 83.31 129 ALA A O 1
ATOM 1032 N N . MET A 1 130 ? 34.552 11.182 -57.232 1.00 80.88 130 MET A N 1
ATOM 1033 C CA . MET A 1 130 ? 35.805 11.903 -56.977 1.00 80.88 130 MET A CA 1
ATOM 1034 C C . MET A 1 130 ? 36.293 12.669 -58.212 1.00 80.88 130 MET A C 1
ATOM 1036 O O . MET A 1 130 ? 36.732 13.813 -58.088 1.00 80.88 130 MET A O 1
ATOM 1040 N N . SER A 1 131 ? 36.172 12.082 -59.405 1.00 81.56 131 SER A N 1
ATOM 1041 C CA . SER A 1 131 ? 36.510 12.744 -60.668 1.00 81.56 131 SER A CA 1
ATOM 1042 C C . SER A 1 131 ? 35.625 13.970 -60.919 1.00 81.56 131 SER A C 1
ATOM 1044 O O . SER A 1 131 ? 36.158 15.054 -61.157 1.00 81.56 131 SER A O 1
ATOM 1046 N N . LYS A 1 132 ? 34.300 13.840 -60.748 1.00 75.69 132 LYS A N 1
ATOM 1047 C CA . LYS A 1 132 ? 33.338 14.948 -60.892 1.00 75.69 132 LYS A CA 1
ATOM 1048 C C . LYS A 1 132 ? 33.605 16.092 -59.915 1.00 75.69 132 LYS A C 1
ATOM 1050 O O . LYS A 1 132 ? 33.516 17.255 -60.295 1.00 75.69 132 LYS A O 1
A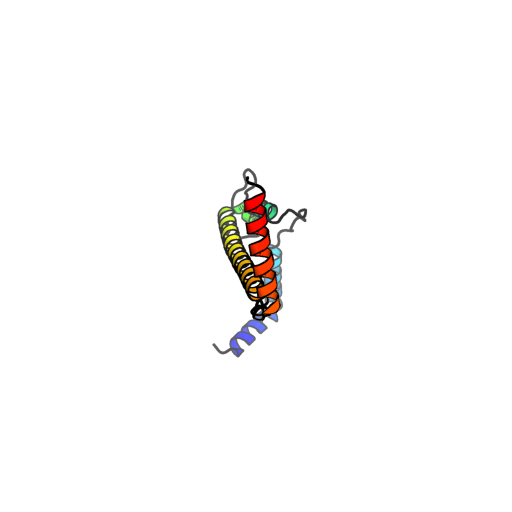TOM 1055 N N . ARG A 1 133 ? 33.982 15.783 -58.668 1.00 73.81 133 ARG A N 1
ATOM 1056 C CA . ARG A 1 133 ? 34.387 16.802 -57.683 1.00 73.81 133 ARG A CA 1
ATOM 1057 C C . ARG A 1 133 ? 35.671 17.532 -58.072 1.00 73.81 133 ARG A C 1
ATOM 105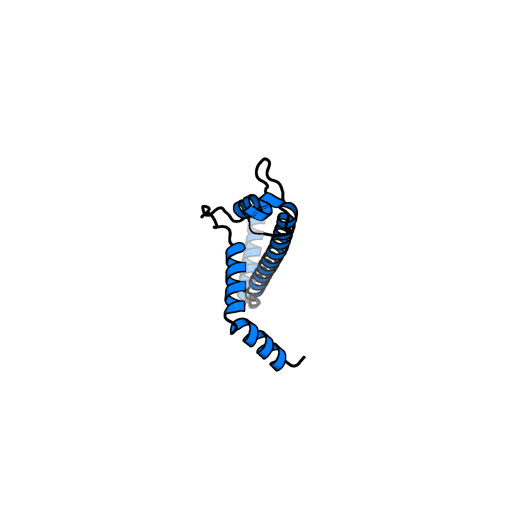9 O O . ARG A 1 133 ? 35.797 18.712 -57.771 1.00 73.81 133 ARG A O 1
ATOM 1066 N N . ARG A 1 134 ? 36.606 16.854 -58.740 1.00 72.69 134 ARG A N 1
ATOM 1067 C CA . ARG A 1 134 ? 37.876 17.448 -59.179 1.00 72.69 134 ARG A CA 1
ATOM 1068 C C . ARG A 1 134 ? 37.709 18.375 -60.385 1.00 72.69 134 ARG A C 1
ATOM 1070 O O . ARG A 1 134 ? 38.459 19.331 -60.506 1.00 72.69 134 ARG A O 1
ATOM 1077 N N . THR A 1 135 ? 36.742 18.105 -61.259 1.00 67.75 135 THR A N 1
ATOM 1078 C CA . THR A 1 135 ? 36.462 18.934 -62.445 1.00 67.75 135 THR A CA 1
ATOM 1079 C C . THR A 1 135 ? 35.474 20.069 -62.181 1.00 67.75 135 THR A C 1
ATOM 1081 O O . THR A 1 135 ? 35.471 21.030 -62.931 1.00 67.75 135 THR A O 1
ATOM 1084 N N . ALA A 1 136 ? 34.640 19.976 -61.139 1.00 60.28 136 ALA A N 1
ATOM 1085 C CA . ALA A 1 136 ? 33.687 21.027 -60.754 1.00 60.28 136 ALA A CA 1
ATOM 1086 C C . ALA A 1 136 ? 34.280 22.108 -59.821 1.00 60.28 136 ALA A C 1
ATOM 1088 O O . ALA A 1 136 ? 33.563 23.014 -59.408 1.00 60.28 136 ALA A O 1
ATOM 1089 N N . GLY A 1 137 ? 35.557 21.979 -59.442 1.00 56.78 137 GLY A N 1
ATOM 1090 C CA . GLY A 1 137 ? 36.289 22.925 -58.590 1.00 56.78 137 GLY A CA 1
ATOM 1091 C C . GLY A 1 137 ? 37.443 23.649 -59.295 1.00 56.78 137 GLY A C 1
ATOM 1092 O O . GLY A 1 137 ? 38.305 24.188 -58.605 1.00 56.78 137 GLY A O 1
ATOM 1093 N N . ALA A 1 138 ? 37.482 23.614 -60.630 1.00 47.75 138 ALA A N 1
ATOM 1094 C CA . ALA A 1 138 ? 38.356 24.417 -61.488 1.00 47.75 138 ALA A CA 1
ATOM 1095 C C . ALA A 1 138 ? 37.493 25.411 -62.274 1.00 47.75 138 ALA A C 1
ATOM 1097 O O . ALA A 1 138 ? 37.971 26.544 -62.493 1.00 47.75 138 ALA A O 1
#

pLDDT: mean 80.82, std 12.73, range [47.75, 96.06]

Secondary structure (DSSP, 8-state):
--HHHHHHHHHHHHH-HHHHHHHHHHHHHH-----------HHHHHHHHHSPPTT--HHHHHHHHT-SS--HHHHHHHHHHHHHHHHHHHHHHHHHHHHHHHHTS-------PPPHHHHHHHHHHHHHHHHHHHHTT-